Protein AF-A0A2E8LHQ9-F1 (afdb_monomer_lite)

Foldseek 3Di:
DDDDPDPDDDDDDPVRLVVVLVVLVVLLVVLVVVLVPDDPPPDPPVNVVSVVVNVVSVVVNVVSVVVVVVVD

Secondary structure (DSSP, 8-state):
-PPPS--PPPPPPHHHHHHHHHHHHHHHHHHHHHHHHS-TTS-HHHHHHHHHHHHHHHHHHHHHHHHHHHT-

pLDDT: mean 86.2, std 12.92, range [51.56, 98.25]

Sequence (72 aa):
MTPDPATPAPSPSDADLSSVTGQIDALLTWVEQLVGTLDSADRTGDEAGLLEVERHLRGARRELERVRRRRR

Radius of gyration: 18.36 Å; chains: 1; bounding box: 35×34×56 Å

Structure (mmCIF, N/CA/C/O backbone):
data_AF-A0A2E8LHQ9-F1
#
_entry.id   AF-A0A2E8LHQ9-F1
#
loop_
_atom_site.group_PDB
_atom_site.id
_atom_site.type_symbol
_atom_site.label_atom_id
_atom_site.label_alt_id
_atom_site.label_comp_id
_atom_site.label_asym_id
_atom_site.label_entity_id
_atom_site.label_seq_id
_atom_site.pdbx_PDB_ins_code
_atom_site.Cartn_x
_atom_site.Cartn_y
_atom_site.Cartn_z
_atom_site.occupancy
_atom_site.B_iso_or_equiv
_atom_site.auth_seq_id
_atom_site.auth_comp_id
_atom_site.auth_asym_id
_atom_site.auth_atom_id
_atom_site.pdbx_PDB_model_num
ATOM 1 N N . MET A 1 1 ? -3.777 -31.045 37.358 1.00 51.56 1 MET A N 1
ATOM 2 C CA . MET A 1 1 ? -3.909 -29.643 36.916 1.00 51.56 1 MET A CA 1
ATOM 3 C C . MET A 1 1 ? -3.684 -29.632 35.413 1.00 51.56 1 MET A C 1
ATOM 5 O O . MET A 1 1 ? -2.557 -29.519 34.958 1.00 51.56 1 MET A O 1
ATOM 9 N N . THR A 1 2 ? -4.732 -29.948 34.65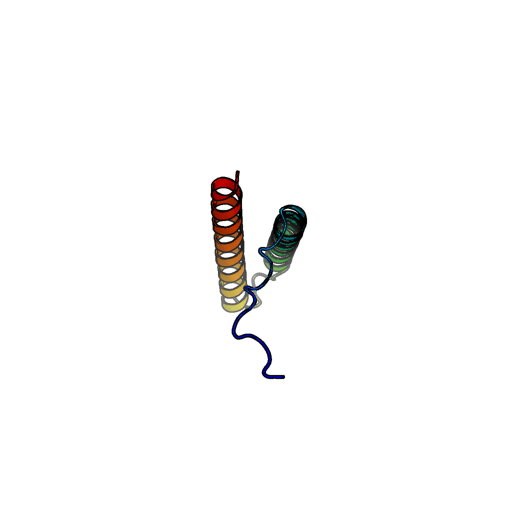7 1.00 58.16 2 THR A N 1
ATOM 10 C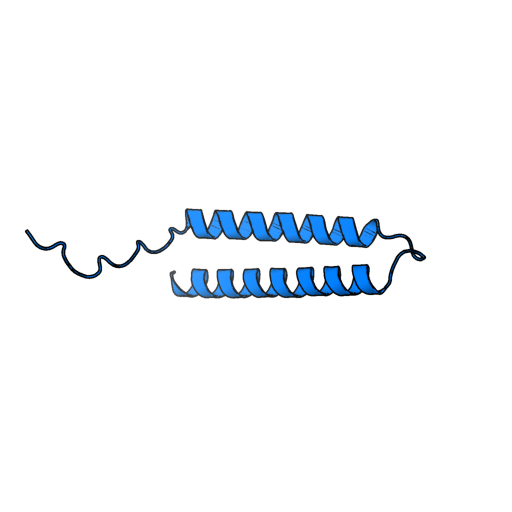 CA . THR A 1 2 ? -4.714 -29.941 33.188 1.00 58.16 2 THR A CA 1
ATOM 11 C C . THR A 1 2 ? -4.795 -28.489 32.716 1.00 58.16 2 THR A C 1
ATOM 13 O O . THR A 1 2 ? -5.683 -27.785 33.196 1.00 58.16 2 THR A O 1
ATOM 16 N N . PRO A 1 3 ? -3.883 -28.007 31.852 1.00 63.78 3 PRO A N 1
ATOM 17 C CA . PRO A 1 3 ? -3.995 -26.664 31.294 1.00 63.78 3 PRO A CA 1
ATOM 18 C C . PRO A 1 3 ? -5.267 -26.558 30.440 1.00 63.78 3 PRO A C 1
ATOM 20 O O . PRO A 1 3 ? -5.616 -27.488 29.713 1.00 63.78 3 PRO A O 1
ATOM 23 N N . ASP A 1 4 ? -5.964 -25.436 30.594 1.00 65.31 4 ASP A N 1
ATOM 24 C CA . ASP A 1 4 ? -7.248 -25.114 29.967 1.00 65.31 4 ASP A CA 1
ATOM 25 C C . ASP A 1 4 ? -7.102 -25.006 28.431 1.00 65.31 4 ASP A C 1
ATOM 27 O O . ASP A 1 4 ? -6.168 -24.342 27.957 1.00 65.31 4 ASP A O 1
ATOM 31 N N . PRO A 1 5 ? -7.952 -25.668 27.622 1.00 69.06 5 PRO A N 1
ATOM 32 C CA . PRO A 1 5 ? -7.877 -25.574 26.172 1.00 69.06 5 PRO A CA 1
ATOM 33 C C . PRO A 1 5 ? -8.370 -24.208 25.663 1.00 69.06 5 PRO A C 1
ATOM 35 O O . PRO A 1 5 ? -9.539 -23.860 25.780 1.00 69.06 5 PRO A O 1
ATOM 38 N N . ALA A 1 6 ? -7.461 -23.508 24.979 1.00 65.44 6 ALA A N 1
ATOM 39 C CA . ALA A 1 6 ? -7.705 -22.372 24.087 1.00 65.44 6 ALA A CA 1
ATOM 40 C C . ALA A 1 6 ? -8.122 -21.044 24.745 1.00 65.44 6 ALA A C 1
ATOM 42 O O . ALA A 1 6 ? -9.207 -20.521 24.501 1.00 65.44 6 ALA A O 1
ATOM 43 N N . THR A 1 7 ? -7.187 -20.395 25.445 1.00 66.50 7 THR A N 1
ATOM 44 C CA . THR A 1 7 ? -7.208 -18.926 25.523 1.00 66.50 7 THR A CA 1
ATOM 45 C C . THR A 1 7 ? -7.103 -18.375 24.092 1.00 66.50 7 THR A C 1
ATOM 47 O O . THR A 1 7 ? -6.080 -18.614 23.440 1.00 66.50 7 THR A O 1
ATOM 50 N N . PRO A 1 8 ? -8.119 -17.670 23.555 1.00 67.75 8 PRO A N 1
ATOM 51 C CA . PRO A 1 8 ? -8.001 -17.041 22.247 1.00 67.75 8 PRO A CA 1
ATOM 52 C C . PRO A 1 8 ? -6.863 -16.018 22.293 1.00 67.75 8 PRO A C 1
ATOM 54 O O . PRO A 1 8 ? -6.758 -15.241 23.244 1.00 67.75 8 PRO A O 1
ATOM 57 N N . ALA A 1 9 ? -5.993 -16.035 21.279 1.00 70.94 9 ALA A N 1
ATOM 58 C CA . ALA A 1 9 ? -4.905 -15.069 21.181 1.00 70.94 9 ALA A CA 1
ATOM 59 C C . ALA A 1 9 ? -5.472 -13.638 21.265 1.00 70.94 9 ALA A C 1
ATOM 61 O O . ALA A 1 9 ? -6.520 -13.365 20.664 1.00 70.94 9 ALA A O 1
ATOM 62 N N . PRO A 1 10 ? -4.815 -12.724 22.003 1.00 72.94 10 PRO A N 1
ATOM 63 C CA . PRO A 1 10 ? -5.290 -11.355 22.114 1.00 72.94 10 PRO A CA 1
ATOM 64 C C . PRO A 1 10 ? -5.393 -10.738 20.717 1.00 72.94 10 PRO A C 1
ATOM 66 O O . PRO A 1 10 ? -4.480 -10.846 19.898 1.00 72.94 10 PRO A O 1
ATOM 69 N N . SER A 1 11 ? -6.535 -10.111 20.432 1.00 80.69 11 SER A N 1
ATOM 70 C CA . SER A 1 11 ? -6.714 -9.386 19.175 1.00 80.69 11 SER A CA 1
ATOM 71 C C . SER A 1 11 ? -5.716 -8.225 19.112 1.00 80.69 11 SER A C 1
ATOM 73 O O . SER A 1 11 ? -5.555 -7.531 20.117 1.00 80.69 11 SER A O 1
ATOM 75 N N . PRO A 1 12 ? -5.064 -7.979 17.959 1.00 83.06 12 PRO A N 1
ATOM 76 C CA . PRO A 1 12 ? -4.084 -6.903 17.837 1.00 83.06 12 PRO A CA 1
ATOM 77 C C . PRO A 1 12 ? -4.736 -5.554 18.135 1.00 83.06 12 PRO A C 1
ATOM 79 O O . PRO A 1 12 ? -5.874 -5.316 17.707 1.00 83.06 12 PRO A O 1
ATOM 82 N N . SER A 1 13 ? -4.019 -4.688 18.847 1.00 89.00 13 SER A N 1
ATOM 83 C CA . SER A 1 13 ? -4.488 -3.352 19.211 1.00 89.00 13 SER A CA 1
ATOM 84 C C . SER A 1 13 ? -4.491 -2.405 18.006 1.00 89.00 13 SER A C 1
ATOM 86 O O . SER A 1 13 ? -3.826 -2.644 16.997 1.00 89.00 13 SER A O 1
ATOM 88 N N . ASP A 1 14 ? -5.206 -1.281 18.105 1.00 89.06 14 ASP A N 1
ATOM 89 C CA . ASP A 1 14 ? -5.175 -0.243 17.065 1.00 89.06 14 ASP A CA 1
ATOM 90 C C . ASP A 1 14 ? -3.768 0.332 16.842 1.00 89.06 14 ASP A C 1
ATOM 92 O O . ASP A 1 14 ? -3.437 0.715 15.716 1.00 89.06 14 ASP A O 1
ATOM 96 N N . ALA A 1 15 ? -2.939 0.363 17.892 1.00 89.94 15 ALA A N 1
ATOM 97 C CA . ALA A 1 15 ? -1.541 0.768 17.809 1.00 89.94 15 ALA A CA 1
ATOM 98 C C . ALA A 1 15 ? -0.721 -0.235 16.984 1.00 89.94 15 ALA A C 1
ATOM 100 O O . ALA A 1 15 ? 0.011 0.185 16.087 1.00 89.94 15 ALA A O 1
ATOM 101 N N . ASP A 1 16 ? -0.914 -1.541 17.203 1.00 92.38 16 ASP A N 1
ATOM 102 C CA . ASP A 1 16 ? -0.259 -2.595 16.415 1.00 92.38 16 ASP A CA 1
ATOM 103 C C . ASP A 1 16 ? -0.640 -2.482 14.934 1.00 92.38 16 ASP A C 1
ATOM 105 O O . ASP A 1 16 ? 0.222 -2.477 14.056 1.00 92.38 16 ASP A O 1
ATOM 109 N N . LEU A 1 17 ? -1.933 -2.299 14.641 1.00 92.12 17 LEU A N 1
ATOM 110 C CA . LEU A 1 17 ? -2.413 -2.137 13.264 1.00 92.12 17 LEU A CA 1
ATOM 111 C C . LEU A 1 17 ? -1.888 -0.849 12.614 1.00 92.12 17 LEU A C 1
ATOM 113 O O . LEU A 1 17 ? -1.620 -0.825 11.409 1.00 92.12 17 LEU A O 1
ATOM 117 N N . SER A 1 18 ? -1.740 0.230 13.387 1.00 91.88 18 SER A N 1
ATOM 118 C CA . SER A 1 18 ? -1.148 1.478 12.899 1.00 91.88 18 SER A CA 1
ATOM 119 C C . SER A 1 18 ? 0.346 1.326 12.613 1.00 91.88 18 SER A C 1
ATOM 121 O O . SER A 1 18 ? 0.814 1.831 11.595 1.00 91.88 18 SER A O 1
ATOM 123 N N . SER A 1 19 ? 1.071 0.593 13.462 1.00 95.62 19 SER A N 1
ATOM 124 C CA . SER A 1 19 ? 2.486 0.265 13.263 1.00 95.62 19 SER A CA 1
ATOM 125 C C . SER A 1 19 ? 2.692 -0.535 11.975 1.00 95.62 19 SER A C 1
ATOM 127 O O . SER A 1 19 ? 3.469 -0.128 11.112 1.00 95.62 19 SER A O 1
ATOM 129 N N . VAL A 1 20 ? 1.905 -1.598 11.773 1.00 96.19 20 VAL A N 1
ATOM 130 C CA . VAL A 1 20 ? 1.955 -2.410 10.544 1.00 96.19 20 VAL A CA 1
ATOM 131 C C . VAL A 1 20 ? 1.608 -1.579 9.306 1.00 96.19 20 VAL A C 1
ATOM 133 O O . VAL A 1 20 ? 2.251 -1.727 8.271 1.00 96.19 20 VAL A O 1
ATOM 136 N N . THR A 1 21 ? 0.636 -0.663 9.401 1.00 96.31 21 THR A N 1
ATOM 137 C CA . THR A 1 21 ? 0.321 0.256 8.289 1.00 96.31 21 THR A CA 1
ATOM 138 C C . THR A 1 21 ? 1.549 1.093 7.912 1.00 96.31 21 THR A C 1
ATOM 140 O O . THR A 1 21 ? 1.913 1.145 6.741 1.00 96.31 21 THR A O 1
ATOM 143 N N . GLY A 1 22 ? 2.232 1.684 8.900 1.00 96.94 22 GLY A N 1
ATOM 144 C CA . GLY A 1 22 ? 3.444 2.473 8.664 1.00 96.94 22 GLY A CA 1
ATOM 145 C C . GLY A 1 22 ? 4.601 1.655 8.081 1.00 96.94 22 GLY A C 1
ATOM 146 O O . GLY A 1 22 ? 5.324 2.142 7.217 1.00 96.94 22 GLY A O 1
ATOM 147 N N . GLN A 1 23 ? 4.750 0.394 8.493 1.00 98.12 23 GLN A N 1
ATOM 148 C CA . GLN A 1 23 ? 5.742 -0.518 7.913 1.00 98.12 23 GLN A CA 1
ATOM 149 C C . GLN A 1 23 ? 5.448 -0.827 6.439 1.00 98.12 23 GLN A C 1
ATOM 151 O O . GLN A 1 23 ? 6.367 -0.817 5.622 1.00 98.12 23 GLN A O 1
ATOM 156 N N . ILE A 1 24 ? 4.180 -1.056 6.077 1.00 98.19 24 ILE A N 1
ATOM 157 C CA . ILE A 1 24 ? 3.788 -1.268 4.675 1.00 98.19 24 ILE A CA 1
ATOM 158 C C . ILE A 1 24 ? 4.067 -0.010 3.839 1.00 98.19 24 ILE A C 1
ATOM 160 O O . ILE A 1 24 ? 4.561 -0.123 2.720 1.00 98.19 24 ILE A O 1
ATOM 164 N N . ASP A 1 25 ? 3.819 1.181 4.385 1.00 97.81 25 ASP A N 1
ATOM 165 C CA . ASP A 1 25 ? 4.085 2.451 3.698 1.00 97.81 25 ASP A CA 1
ATOM 166 C C . ASP A 1 25 ? 5.583 2.688 3.462 1.00 97.81 25 ASP A C 1
ATOM 168 O O . ASP A 1 25 ? 5.991 3.121 2.378 1.00 97.81 25 ASP A O 1
ATOM 172 N N . ALA A 1 26 ? 6.417 2.335 4.443 1.00 98.25 26 ALA A N 1
ATOM 173 C CA . ALA A 1 26 ? 7.869 2.372 4.300 1.00 98.25 26 ALA A CA 1
ATOM 174 C C . ALA A 1 26 ? 8.360 1.385 3.226 1.00 98.25 26 ALA A C 1
ATOM 176 O O . ALA A 1 26 ? 9.203 1.743 2.403 1.00 98.25 26 ALA A O 1
ATOM 177 N N . LEU A 1 27 ? 7.804 0.168 3.190 1.00 98.06 27 LEU A N 1
ATOM 178 C CA . LEU A 1 27 ? 8.140 -0.830 2.170 1.00 98.06 27 LEU A CA 1
ATOM 179 C C . LEU A 1 27 ? 7.727 -0.387 0.765 1.00 98.06 27 LEU A C 1
ATOM 181 O O . LEU A 1 27 ? 8.500 -0.573 -0.167 1.00 98.06 27 LEU A O 1
ATOM 185 N N . LEU A 1 28 ? 6.549 0.222 0.606 1.00 97.69 28 LEU A N 1
ATOM 186 C CA . LEU A 1 28 ? 6.111 0.769 -0.683 1.00 97.69 28 LEU A CA 1
ATOM 187 C C . LEU A 1 28 ? 7.087 1.831 -1.194 1.00 97.69 28 LEU A C 1
ATOM 189 O O . LEU A 1 28 ? 7.535 1.743 -2.332 1.00 97.69 28 LEU A O 1
ATOM 193 N N . THR A 1 29 ? 7.486 2.763 -0.325 1.00 97.44 29 THR A N 1
ATOM 194 C CA . THR A 1 29 ? 8.492 3.783 -0.662 1.00 97.44 29 THR A CA 1
ATOM 195 C C . THR A 1 29 ? 9.811 3.139 -1.088 1.00 97.44 29 THR A C 1
ATOM 197 O O . THR A 1 29 ? 10.425 3.552 -2.067 1.00 97.44 29 THR A O 1
ATOM 200 N N . TRP A 1 30 ? 10.256 2.109 -0.366 1.00 96.19 30 TRP A N 1
ATOM 201 C CA . TRP A 1 30 ? 11.501 1.413 -0.674 1.00 96.19 30 TRP A CA 1
ATOM 202 C C . TRP A 1 30 ? 11.453 0.676 -2.019 1.00 96.19 30 TRP A C 1
ATOM 204 O O . TRP A 1 30 ? 12.409 0.760 -2.787 1.00 96.19 30 TRP A O 1
ATOM 214 N N . VAL A 1 31 ? 10.339 0.007 -2.334 1.00 95.19 31 VAL A N 1
ATOM 215 C CA . VAL A 1 31 ? 10.147 -0.665 -3.630 1.00 95.19 31 VAL A CA 1
ATOM 216 C C . VAL A 1 31 ? 10.146 0.346 -4.776 1.00 95.19 31 VAL A C 1
ATOM 218 O O . VAL A 1 31 ? 10.828 0.118 -5.770 1.00 95.19 31 VAL A O 1
ATOM 221 N N . GLU A 1 32 ? 9.463 1.483 -4.621 1.00 92.06 32 GLU A N 1
ATOM 222 C CA . GLU A 1 32 ? 9.455 2.557 -5.625 1.00 92.06 32 GLU A CA 1
ATOM 223 C C . GLU A 1 32 ? 10.873 3.095 -5.896 1.00 92.06 32 GLU A C 1
ATOM 225 O O . GLU A 1 32 ? 11.249 3.300 -7.051 1.00 92.06 32 GLU A O 1
ATOM 230 N N . GLN A 1 33 ? 11.697 3.260 -4.852 1.00 92.75 33 GLN A N 1
ATOM 231 C CA . GLN A 1 33 ? 13.106 3.636 -5.019 1.00 92.75 33 GLN A CA 1
ATOM 232 C C . GLN A 1 33 ? 13.907 2.549 -5.740 1.00 92.75 33 GLN A C 1
ATOM 234 O O . GLN A 1 33 ? 14.676 2.863 -6.642 1.00 92.75 33 GLN A O 1
ATOM 239 N N . LEU A 1 34 ? 13.714 1.279 -5.377 1.00 90.75 34 LEU A N 1
ATOM 240 C CA . LEU A 1 34 ? 14.446 0.169 -5.981 1.00 90.75 34 LEU A CA 1
ATOM 241 C C . LEU A 1 34 ? 14.135 0.038 -7.479 1.00 90.75 34 LEU A C 1
ATOM 243 O O . LEU A 1 34 ? 15.058 -0.095 -8.281 1.00 90.75 34 LEU A O 1
ATOM 247 N N . VAL A 1 35 ? 12.860 0.174 -7.857 1.00 88.44 35 VAL A N 1
ATOM 248 C CA . VAL A 1 35 ? 12.427 0.223 -9.262 1.00 88.44 35 VAL A CA 1
ATOM 249 C C . VAL A 1 35 ? 13.072 1.402 -9.991 1.00 88.44 35 VAL A C 1
ATOM 251 O O . VAL A 1 35 ? 13.597 1.224 -11.084 1.00 88.44 35 VAL A O 1
ATOM 254 N N . GLY A 1 36 ? 13.120 2.587 -9.373 1.00 86.12 36 GLY A N 1
ATOM 255 C CA . GLY A 1 36 ? 13.778 3.762 -9.956 1.00 86.12 36 GLY A CA 1
ATOM 256 C C . GLY A 1 36 ? 15.299 3.636 -10.120 1.00 86.12 36 GLY A C 1
ATOM 257 O O . GLY A 1 36 ? 15.883 4.376 -10.909 1.00 86.12 36 GLY A O 1
ATOM 258 N N . THR A 1 37 ? 15.945 2.722 -9.388 1.00 86.19 37 THR A N 1
ATOM 259 C CA . THR A 1 37 ? 17.394 2.463 -9.478 1.00 86.19 37 THR A CA 1
ATOM 260 C C . THR A 1 37 ? 17.781 1.345 -10.445 1.00 86.19 37 THR A C 1
ATOM 262 O O . THR A 1 37 ? 18.970 1.198 -10.728 1.00 86.19 37 THR A O 1
ATOM 265 N N . LEU A 1 38 ? 16.821 0.553 -10.937 1.00 82.62 38 LEU A N 1
ATOM 266 C CA . LEU A 1 38 ? 17.096 -0.494 -11.920 1.00 82.62 38 LEU A CA 1
ATOM 267 C C . LEU A 1 38 ? 17.503 0.146 -13.255 1.00 82.62 38 LEU A C 1
ATOM 269 O O . LEU A 1 38 ? 16.773 0.956 -13.824 1.00 82.62 38 LEU A O 1
ATOM 273 N N . ASP A 1 39 ? 18.695 -0.201 -13.745 1.00 71.44 39 ASP A N 1
ATOM 274 C CA . ASP A 1 39 ? 19.160 0.242 -15.058 1.00 71.44 39 ASP A CA 1
ATOM 275 C C . ASP A 1 39 ? 18.360 -0.463 -16.16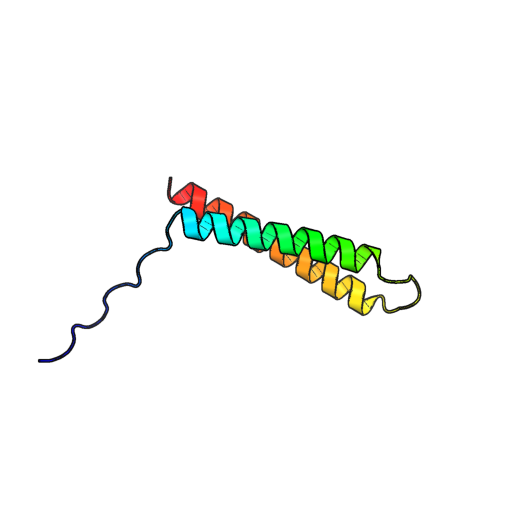5 1.00 71.44 39 ASP A C 1
ATOM 277 O O . ASP A 1 39 ? 18.008 -1.636 -16.046 1.00 71.44 39 ASP A O 1
ATOM 281 N N . SER A 1 40 ? 18.113 0.227 -17.282 1.00 62.59 40 SER A N 1
ATOM 282 C CA . SER A 1 40 ? 17.277 -0.271 -18.391 1.00 62.59 40 SER A CA 1
ATOM 283 C C . SER A 1 40 ? 17.813 -1.560 -19.035 1.00 62.59 40 SER A C 1
ATOM 285 O O . SER A 1 40 ? 17.091 -2.238 -19.768 1.00 62.59 40 SER A O 1
ATOM 287 N N . ALA A 1 41 ? 19.084 -1.889 -18.787 1.00 63.19 41 ALA A N 1
ATOM 288 C CA . ALA A 1 41 ? 19.745 -3.096 -19.268 1.00 63.19 41 ALA A CA 1
ATOM 289 C C . ALA A 1 41 ? 19.675 -4.279 -18.282 1.00 63.19 41 ALA A C 1
ATOM 291 O O . ALA A 1 41 ? 19.826 -5.425 -18.716 1.00 63.19 41 ALA A O 1
ATOM 292 N N . ASP A 1 42 ? 19.430 -4.040 -16.988 1.00 60.44 42 ASP A N 1
ATOM 293 C CA . ASP A 1 42 ? 19.489 -5.070 -15.948 1.00 60.44 42 ASP A CA 1
ATOM 294 C C . ASP A 1 42 ? 18.068 -5.511 -15.543 1.00 60.44 42 ASP A C 1
ATOM 296 O O . ASP A 1 42 ? 17.438 -5.015 -14.617 1.00 60.44 42 ASP A O 1
ATOM 300 N N . ARG A 1 43 ? 17.576 -6.490 -16.312 1.00 59.06 43 ARG A N 1
ATOM 301 C CA . ARG A 1 43 ? 16.489 -7.438 -15.999 1.00 59.06 43 ARG A CA 1
ATOM 302 C C . ARG A 1 43 ? 15.075 -6.874 -15.823 1.00 59.06 43 ARG A C 1
ATOM 304 O O . ARG A 1 43 ? 14.547 -6.730 -14.726 1.00 59.06 43 ARG A O 1
ATOM 311 N N . THR A 1 44 ? 14.355 -6.868 -16.943 1.00 64.69 44 THR A N 1
ATOM 312 C CA . THR A 1 44 ? 12.883 -6.777 -17.035 1.00 64.69 44 THR A CA 1
ATOM 313 C C . THR A 1 44 ? 12.138 -7.740 -16.090 1.00 64.69 44 THR A C 1
ATOM 315 O O . THR A 1 44 ? 11.005 -7.476 -15.698 1.00 64.69 44 THR A O 1
ATOM 318 N N . GLY A 1 45 ? 12.755 -8.873 -15.724 1.00 71.62 45 GLY A N 1
ATOM 319 C CA . GLY A 1 45 ? 12.199 -9.826 -14.758 1.00 71.62 45 GLY A CA 1
ATOM 320 C C . GLY A 1 45 ? 12.256 -9.347 -13.303 1.00 71.62 45 GLY A C 1
ATOM 321 O O . GLY A 1 45 ? 11.321 -9.613 -12.549 1.00 71.62 45 GLY A O 1
ATOM 322 N N . ASP A 1 46 ? 13.302 -8.611 -12.924 1.00 81.50 46 ASP A N 1
ATOM 323 C CA . ASP A 1 46 ? 13.469 -8.092 -11.563 1.00 81.50 46 ASP A CA 1
ATOM 324 C C . ASP A 1 46 ? 12.531 -6.895 -11.339 1.00 81.50 46 ASP A C 1
ATOM 326 O O . ASP A 1 46 ? 11.858 -6.819 -10.311 1.00 81.50 46 ASP A O 1
ATOM 330 N N . GLU A 1 47 ? 12.373 -6.034 -12.351 1.00 87.19 47 GLU A N 1
ATOM 331 C CA . GLU A 1 47 ? 11.372 -4.960 -12.351 1.00 87.19 47 GLU A CA 1
ATOM 332 C C . GLU A 1 47 ? 9.943 -5.516 -12.231 1.00 87.19 47 GLU A C 1
ATOM 334 O O . GLU A 1 47 ? 9.176 -5.092 -11.364 1.00 87.19 47 GLU A O 1
ATOM 339 N N . ALA A 1 48 ? 9.588 -6.519 -13.045 1.00 89.38 48 ALA A N 1
ATOM 340 C CA . ALA A 1 48 ? 8.268 -7.148 -12.989 1.00 89.38 48 ALA A CA 1
ATOM 341 C C . ALA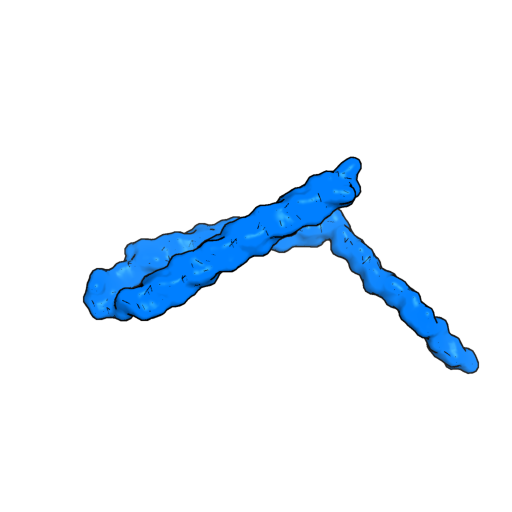 A 1 48 ? 7.978 -7.771 -11.612 1.00 89.38 48 ALA A C 1
ATOM 343 O O . ALA A 1 48 ? 6.866 -7.635 -11.092 1.00 89.38 48 ALA A O 1
ATOM 344 N N . GLY A 1 49 ? 8.979 -8.410 -10.996 1.00 91.88 49 GLY A N 1
ATOM 345 C CA . GLY A 1 49 ? 8.873 -8.950 -9.641 1.00 91.88 49 GLY A CA 1
ATOM 346 C C . GLY A 1 49 ? 8.627 -7.864 -8.590 1.00 91.88 49 GLY A C 1
ATOM 347 O O . GLY A 1 49 ? 7.758 -8.024 -7.731 1.00 91.88 49 GLY A O 1
ATOM 348 N N . LEU A 1 50 ? 9.331 -6.733 -8.674 1.00 93.06 5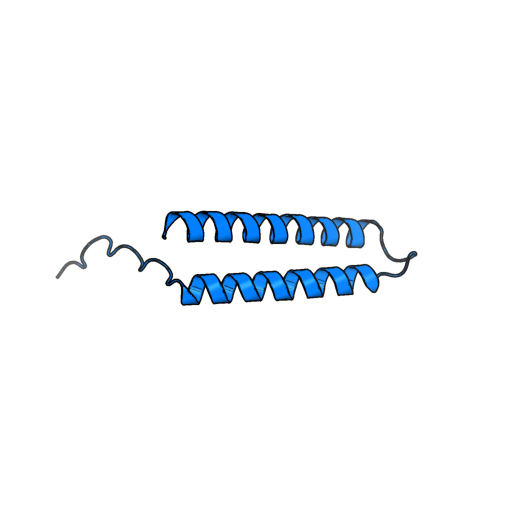0 LEU A N 1
ATOM 349 C CA . LEU A 1 50 ? 9.159 -5.614 -7.741 1.00 93.06 50 LEU A CA 1
ATOM 350 C C . LEU A 1 50 ? 7.799 -4.926 -7.881 1.00 93.06 50 LEU A C 1
ATOM 352 O O . LEU A 1 50 ? 7.145 -4.666 -6.868 1.00 93.06 50 LEU A O 1
ATOM 356 N N . LEU A 1 51 ? 7.317 -4.718 -9.107 1.00 92.81 51 LEU A N 1
ATOM 357 C CA . LEU A 1 51 ? 5.970 -4.191 -9.351 1.00 92.81 51 LEU A CA 1
ATOM 358 C C . LEU A 1 51 ? 4.886 -5.135 -8.808 1.00 92.81 51 LEU A C 1
ATOM 360 O O . LEU A 1 51 ? 3.847 -4.698 -8.297 1.00 92.81 51 LEU A O 1
ATOM 364 N N . GLU A 1 52 ? 5.116 -6.447 -8.873 1.00 96.44 52 GLU A N 1
ATOM 365 C CA . GLU A 1 52 ? 4.221 -7.413 -8.250 1.00 96.44 52 GLU A CA 1
ATOM 366 C C . GLU A 1 52 ? 4.261 -7.324 -6.716 1.00 96.44 52 GLU A C 1
ATOM 368 O O . GLU A 1 52 ? 3.198 -7.326 -6.086 1.00 96.44 52 GLU A O 1
ATOM 373 N N . VAL A 1 53 ? 5.436 -7.171 -6.100 1.00 96.62 53 VAL A N 1
ATOM 374 C CA . VAL A 1 53 ? 5.558 -6.918 -4.651 1.00 96.62 53 VAL A CA 1
ATOM 375 C C . VAL A 1 53 ? 4.796 -5.649 -4.253 1.00 96.62 53 VAL A C 1
ATOM 377 O O . VAL A 1 53 ? 3.991 -5.682 -3.319 1.00 96.62 53 VAL A O 1
ATOM 380 N N . GLU A 1 54 ? 4.957 -4.556 -4.996 1.00 96.94 54 GLU A N 1
ATOM 381 C CA . GLU A 1 54 ? 4.235 -3.296 -4.790 1.00 96.94 54 GLU A CA 1
ATOM 382 C C . GLU A 1 54 ? 2.710 -3.495 -4.855 1.00 96.94 54 GLU A C 1
ATOM 384 O O . GLU A 1 54 ? 1.963 -3.034 -3.980 1.00 96.94 54 GLU A O 1
ATOM 389 N N . ARG A 1 55 ? 2.225 -4.257 -5.849 1.00 97.69 55 ARG A N 1
ATOM 390 C CA . ARG A 1 55 ? 0.803 -4.615 -5.985 1.00 97.69 55 ARG A CA 1
ATOM 391 C C . ARG A 1 55 ? 0.290 -5.357 -4.750 1.00 97.69 55 ARG A C 1
ATOM 393 O O . ARG A 1 55 ? -0.797 -5.028 -4.256 1.00 97.69 55 ARG A O 1
ATOM 400 N N . HIS A 1 56 ? 1.049 -6.332 -4.253 1.00 98.19 56 HIS A N 1
ATOM 401 C CA . HIS A 1 56 ? 0.693 -7.110 -3.065 1.00 98.19 56 HIS A CA 1
ATOM 402 C C . HIS A 1 56 ? 0.670 -6.244 -1.804 1.00 98.19 56 HIS A C 1
ATOM 404 O O . HIS A 1 56 ? -0.307 -6.299 -1.055 1.00 98.19 56 HIS A O 1
ATOM 410 N N . LEU A 1 57 ? 1.673 -5.385 -1.608 1.00 98.06 57 LEU A N 1
ATOM 411 C CA . LEU A 1 57 ? 1.742 -4.460 -0.473 1.00 98.06 57 LEU A CA 1
ATOM 412 C C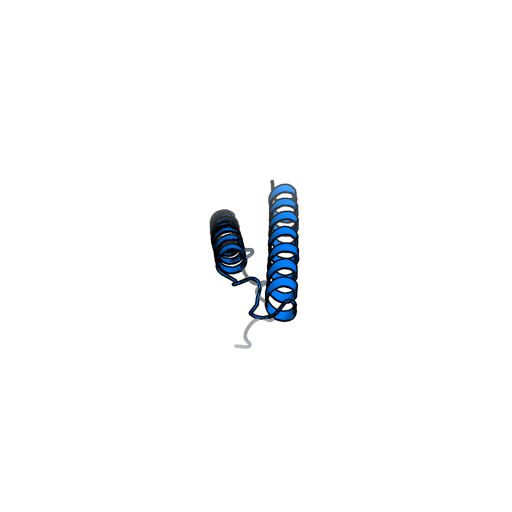 . LEU A 1 57 ? 0.558 -3.486 -0.461 1.00 98.06 57 LEU A C 1
ATOM 414 O O . LEU A 1 57 ? -0.110 -3.332 0.566 1.00 98.06 57 LEU A O 1
ATOM 418 N N . ARG A 1 58 ? 0.202 -2.899 -1.613 1.00 97.69 58 ARG A N 1
ATOM 419 C CA . ARG A 1 58 ? -1.004 -2.055 -1.720 1.00 97.69 58 ARG A CA 1
ATOM 420 C C . ARG A 1 58 ? -2.286 -2.842 -1.441 1.00 97.69 58 ARG A C 1
ATOM 422 O O . ARG A 1 58 ? -3.232 -2.295 -0.873 1.00 97.69 58 ARG A O 1
ATOM 429 N N . GLY A 1 59 ? -2.337 -4.114 -1.835 1.00 98.00 59 GLY A N 1
ATOM 430 C CA . GLY A 1 59 ? -3.431 -5.027 -1.497 1.00 98.00 59 GLY A CA 1
ATOM 431 C C . GLY A 1 59 ? -3.564 -5.240 0.010 1.00 98.00 59 GLY A C 1
ATOM 432 O O . GLY A 1 59 ? -4.637 -5.002 0.567 1.00 98.00 59 GLY A O 1
ATOM 433 N N . ALA A 1 60 ? -2.463 -5.606 0.667 1.00 97.50 60 ALA A N 1
ATOM 434 C CA . ALA A 1 60 ? -2.398 -5.821 2.108 1.00 97.50 60 ALA A CA 1
ATOM 435 C C . ALA A 1 60 ? -2.785 -4.560 2.892 1.00 97.50 60 ALA A C 1
ATOM 437 O O . ALA A 1 60 ? -3.606 -4.639 3.806 1.00 97.50 60 ALA A O 1
ATOM 438 N N . ARG A 1 61 ? -2.289 -3.382 2.484 1.00 97.31 61 ARG A N 1
ATOM 439 C CA . ARG A 1 61 ? -2.664 -2.095 3.090 1.00 97.31 61 ARG A CA 1
ATOM 440 C C . ARG A 1 61 ? -4.172 -1.849 3.022 1.00 97.31 61 ARG A C 1
ATOM 442 O O . ARG A 1 61 ? -4.789 -1.515 4.031 1.00 97.31 61 ARG A O 1
ATOM 449 N N . ARG A 1 62 ? -4.788 -2.045 1.850 1.00 97.50 62 ARG A N 1
ATOM 450 C CA . ARG A 1 62 ? -6.240 -1.858 1.681 1.00 97.50 62 ARG A CA 1
ATOM 451 C C . ARG A 1 62 ? -7.047 -2.811 2.554 1.00 97.50 62 ARG A C 1
ATOM 453 O O . ARG A 1 62 ? -8.064 -2.394 3.108 1.00 97.50 62 ARG A O 1
ATOM 460 N N . GLU A 1 63 ? -6.627 -4.068 2.667 1.00 97.06 63 GLU A N 1
ATOM 461 C CA . GLU A 1 63 ? -7.316 -5.038 3.521 1.00 97.06 63 GLU A CA 1
ATOM 462 C C . GLU A 1 63 ? -7.157 -4.688 5.003 1.00 97.06 63 GLU A C 1
ATOM 464 O O . GLU A 1 63 ? -8.139 -4.684 5.744 1.00 97.06 63 GLU A O 1
ATOM 469 N N . LEU A 1 64 ? -5.962 -4.265 5.418 1.00 94.31 64 LEU A N 1
ATOM 470 C CA . LEU A 1 64 ? -5.710 -3.787 6.774 1.00 94.31 64 LEU A CA 1
ATOM 471 C C . LEU A 1 64 ? -6.605 -2.590 7.126 1.00 94.31 64 LEU A C 1
ATOM 473 O O . LEU A 1 64 ? -7.235 -2.568 8.184 1.00 94.31 64 LEU A O 1
ATOM 477 N N . GLU A 1 65 ? -6.742 -1.623 6.220 1.00 93.94 65 GLU A N 1
ATOM 478 C CA . GLU A 1 65 ? -7.667 -0.502 6.388 1.00 93.94 65 GLU A CA 1
ATOM 479 C C . GLU A 1 65 ? -9.137 -0.952 6.452 1.00 93.94 65 GLU A C 1
ATOM 481 O O . GLU A 1 65 ? -9.914 -0.402 7.236 1.00 93.94 65 GLU A O 1
ATOM 486 N N . ARG A 1 66 ? -9.548 -1.956 5.660 1.00 94.06 66 ARG A N 1
ATOM 487 C CA . ARG A 1 66 ? -10.904 -2.536 5.739 1.00 94.06 66 ARG A CA 1
ATOM 488 C C . ARG A 1 66 ? -11.149 -3.179 7.101 1.00 94.06 66 ARG A C 1
ATOM 490 O O . ARG A 1 66 ? -12.191 -2.912 7.696 1.00 94.06 66 ARG A O 1
ATOM 497 N N . VAL A 1 67 ? -10.203 -3.967 7.608 1.00 91.69 67 VAL A N 1
ATOM 498 C CA . VAL A 1 67 ? -10.293 -4.591 8.937 1.00 91.69 67 VAL A CA 1
ATOM 499 C C . VAL A 1 67 ? -10.364 -3.527 10.030 1.00 91.69 67 VAL A C 1
ATOM 501 O O . VAL A 1 67 ? -11.234 -3.612 10.892 1.00 91.69 67 VAL A O 1
ATOM 504 N N . ARG A 1 68 ? -9.527 -2.483 9.965 1.00 89.88 68 ARG A N 1
ATOM 505 C CA . ARG A 1 68 ? -9.570 -1.354 10.914 1.00 89.88 68 ARG A CA 1
ATOM 506 C C . ARG A 1 68 ? -10.921 -0.644 10.902 1.00 89.88 68 ARG A C 1
ATOM 508 O O . ARG A 1 68 ? -11.454 -0.351 11.964 1.00 89.88 68 ARG A O 1
ATOM 515 N N . ARG A 1 69 ? -11.500 -0.399 9.722 1.00 89.88 69 ARG A N 1
ATOM 516 C CA . ARG A 1 69 ? -12.836 0.209 9.600 1.00 89.88 69 ARG A CA 1
ATOM 517 C C . ARG A 1 69 ? -13.947 -0.668 10.177 1.00 89.88 69 ARG A C 1
ATOM 519 O O . ARG A 1 69 ? -14.892 -0.120 10.710 1.00 89.88 69 ARG A O 1
ATOM 526 N N . ARG A 1 70 ? -13.836 -1.999 10.095 1.00 90.69 70 ARG A N 1
ATOM 527 C CA . ARG A 1 70 ? -14.812 -2.933 10.692 1.00 90.69 70 ARG A CA 1
ATOM 528 C C . ARG A 1 70 ? -14.739 -3.007 12.221 1.00 90.69 70 ARG A C 1
ATOM 530 O O . ARG A 1 70 ? -15.658 -3.540 12.829 1.00 90.69 70 ARG A O 1
ATOM 537 N N . ARG A 1 71 ? -13.634 -2.554 12.823 1.00 86.31 71 ARG A N 1
ATOM 538 C CA . ARG A 1 71 ? -13.415 -2.557 14.280 1.00 86.31 71 ARG A CA 1
ATOM 539 C C . ARG A 1 71 ? -13.822 -1.250 14.967 1.00 86.31 71 ARG A C 1
ATOM 541 O O . ARG A 1 71 ? -13.818 -1.210 16.191 1.00 86.31 71 ARG A O 1
ATOM 548 N N . ARG A 1 72 ? -14.108 -0.205 14.191 1.00 77.56 72 ARG A N 1
ATOM 549 C CA . ARG A 1 72 ? -14.616 1.088 14.663 1.00 77.56 72 ARG A CA 1
ATOM 550 C C . ARG A 1 72 ? -16.133 1.087 14.613 1.00 77.56 72 ARG A C 1
ATOM 552 O O . ARG A 1 72 ? -16.720 1.702 15.522 1.00 77.56 72 ARG A O 1
#